Protein AF-A0A2T2RRT8-F1 (afdb_monomer)

Radius of gyration: 14.72 Å; Cα contacts (8 Å, |Δi|>4): 8; chains: 1; bounding box: 33×30×29 Å

Mean predicted aligned error: 6.76 Å

Secondary structure (DSSP, 8-state):
-GGGG-S-----HHHHHHHH-GGG-------TT------TTS---PPPPSSS----------SS-----

Sequence (69 aa):
LRHQFSLVRERNDAEIINYYGKENVETVYGKAGSGFVEDFYCFHKGTLPVYKNRLVLEVKFAMNDYGIH

Structure (mmCIF, N/CA/C/O backbone):
data_AF-A0A2T2RRT8-F1
#
_entry.id   AF-A0A2T2RRT8-F1
#
loop_
_atom_site.group_PDB
_atom_site.id
_atom_site.type_symbol
_atom_site.label_atom_id
_atom_site.label_alt_id
_atom_site.label_comp_id
_atom_site.label_asym_id
_atom_site.label_entity_id
_atom_site.label_seq_id
_atom_site.pdbx_PDB_ins_code
_atom_site.Cartn_x
_atom_site.Cartn_y
_atom_site.Cartn_z
_atom_site.occupancy
_atom_site.B_iso_or_equiv
_atom_site.auth_seq_id
_atom_site.auth_comp_id
_atom_site.auth_asym_id
_atom_site.auth_atom_id
_atom_site.pdbx_PDB_model_num
ATOM 1 N N . LEU A 1 1 ? 16.136 17.023 1.172 1.00 50.03 1 LEU A N 1
ATOM 2 C CA . LEU A 1 1 ? 16.934 16.167 0.254 1.00 50.03 1 LEU A CA 1
ATOM 3 C C . LEU A 1 1 ? 17.443 14.862 0.881 1.00 50.03 1 LEU A C 1
ATOM 5 O O . LEU A 1 1 ? 17.425 13.859 0.188 1.00 50.03 1 LEU A O 1
ATOM 9 N N . ARG A 1 2 ? 17.829 14.807 2.170 1.00 45.50 2 ARG A N 1
ATOM 10 C CA . ARG A 1 2 ? 18.340 13.571 2.819 1.00 45.50 2 ARG A CA 1
ATOM 11 C C . ARG A 1 2 ? 17.440 12.327 2.667 1.00 45.50 2 ARG A C 1
ATOM 13 O O . ARG A 1 2 ? 17.939 11.216 2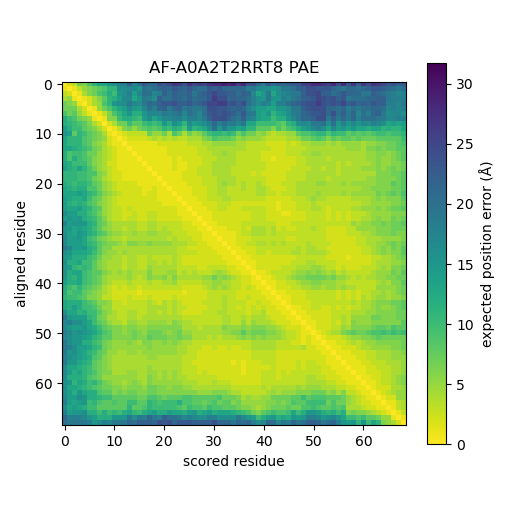.589 1.00 45.50 2 ARG A O 1
ATOM 20 N N . HIS A 1 3 ? 16.125 12.513 2.584 1.00 49.72 3 HIS A N 1
ATOM 21 C CA . HIS A 1 3 ? 15.143 11.425 2.517 1.00 49.72 3 HIS A CA 1
ATOM 22 C C . HIS A 1 3 ? 14.986 10.780 1.135 1.00 49.72 3 HIS A C 1
ATOM 24 O O . HIS A 1 3 ? 14.506 9.654 1.061 1.00 49.72 3 HIS A O 1
ATOM 30 N N . GLN A 1 4 ? 15.400 11.463 0.061 1.00 50.38 4 GLN A N 1
ATOM 31 C CA . GLN A 1 4 ? 15.351 10.905 -1.295 1.00 50.38 4 GLN A CA 1
ATOM 32 C C . GLN A 1 4 ? 16.442 9.849 -1.532 1.00 50.38 4 GLN A C 1
ATOM 34 O O . GLN A 1 4 ? 16.288 9.017 -2.420 1.00 50.38 4 GLN A O 1
ATOM 39 N N . PHE A 1 5 ? 17.493 9.843 -0.703 1.00 50.78 5 PHE A N 1
ATOM 40 C CA . PHE A 1 5 ? 18.686 9.001 -0.859 1.00 50.78 5 PHE A CA 1
ATOM 41 C C . PHE A 1 5 ? 18.849 7.935 0.243 1.00 50.78 5 PHE A C 1
ATOM 43 O O . PHE A 1 5 ? 19.924 7.361 0.384 1.00 50.78 5 PHE A O 1
ATOM 50 N N . SER A 1 6 ? 17.808 7.673 1.042 1.00 52.75 6 SER A N 1
ATOM 51 C CA . SER A 1 6 ? 17.816 6.607 2.056 1.00 52.75 6 SER A CA 1
ATOM 52 C C . SER A 1 6 ? 17.177 5.330 1.510 1.00 52.75 6 SER A C 1
ATOM 54 O O . SER A 1 6 ? 16.064 5.390 0.984 1.00 52.75 6 SER A O 1
ATOM 56 N N . LEU A 1 7 ? 17.848 4.187 1.699 1.00 53.06 7 LEU A N 1
ATOM 57 C CA . LEU A 1 7 ? 17.311 2.850 1.403 1.00 53.06 7 LEU A CA 1
ATOM 58 C C . LEU A 1 7 ? 16.145 2.479 2.334 1.00 53.06 7 LEU A C 1
ATOM 60 O O . LEU A 1 7 ? 15.231 1.774 1.924 1.00 53.06 7 LEU A O 1
ATOM 64 N N . VAL A 1 8 ? 16.136 3.006 3.564 1.00 55.91 8 VAL A N 1
ATOM 65 C CA . VAL A 1 8 ? 15.023 2.851 4.509 1.00 55.91 8 VAL A CA 1
ATOM 66 C C . VAL A 1 8 ? 14.162 4.113 4.463 1.00 55.91 8 VAL A C 1
ATOM 68 O O . VAL A 1 8 ? 14.574 5.203 4.886 1.00 55.91 8 VAL A O 1
ATOM 71 N N . ARG A 1 9 ? 12.962 3.977 3.896 1.00 64.56 9 ARG A N 1
ATOM 72 C CA . ARG A 1 9 ? 11.975 5.061 3.756 1.00 64.56 9 ARG A CA 1
ATOM 73 C C . ARG A 1 9 ? 10.914 5.065 4.852 1.00 64.56 9 ARG A C 1
ATOM 75 O O . ARG A 1 9 ? 9.990 5.866 4.776 1.00 64.56 9 ARG A O 1
ATOM 82 N N . GLU A 1 10 ? 11.067 4.237 5.881 1.00 68.19 10 GLU A N 1
ATOM 83 C CA . GLU A 1 10 ? 10.153 4.245 7.021 1.00 68.19 10 GLU A CA 1
ATOM 84 C C . GLU A 1 10 ? 10.126 5.634 7.671 1.00 68.19 10 GLU A C 1
ATOM 86 O O . GLU A 1 10 ? 11.163 6.244 7.959 1.00 68.19 10 GLU A O 1
ATOM 91 N N . ARG A 1 11 ? 8.920 6.168 7.839 1.00 78.69 11 ARG A N 1
ATOM 92 C CA . ARG A 1 11 ? 8.648 7.436 8.513 1.00 78.69 11 ARG A CA 1
ATOM 93 C C . ARG A 1 11 ? 7.537 7.213 9.513 1.00 78.69 11 ARG A C 1
ATOM 95 O O . ARG A 1 11 ? 6.671 6.363 9.313 1.00 78.69 11 ARG A O 1
ATOM 102 N N . ASN A 1 12 ? 7.574 7.989 10.585 1.00 87.81 12 ASN A N 1
ATOM 103 C CA . ASN A 1 12 ? 6.490 7.990 11.547 1.00 87.81 12 ASN A CA 1
ATOM 104 C C . ASN A 1 12 ? 5.240 8.605 10.894 1.00 87.81 12 ASN A C 1
ATOM 106 O O . ASN A 1 12 ? 5.334 9.645 10.242 1.00 87.81 12 ASN A O 1
ATOM 110 N N . ASP A 1 13 ? 4.072 7.999 11.103 1.00 89.88 13 ASP A N 1
ATOM 111 C CA . ASP A 1 13 ? 2.783 8.530 10.645 1.00 89.88 13 ASP A CA 1
ATOM 112 C C . ASP A 1 13 ? 2.590 10.006 10.995 1.00 89.88 13 ASP A C 1
ATOM 114 O O . ASP A 1 13 ? 2.108 10.774 10.170 1.00 89.88 13 ASP A O 1
ATOM 118 N N . ALA A 1 14 ? 2.979 10.414 12.206 1.00 92.69 14 ALA A N 1
ATOM 119 C CA . ALA A 1 14 ? 2.854 11.792 12.657 1.00 92.69 14 ALA A CA 1
ATOM 120 C C . ALA A 1 14 ? 3.695 12.745 11.799 1.00 92.69 14 ALA A C 1
ATOM 122 O O . ALA A 1 14 ? 3.235 13.833 11.476 1.00 92.69 14 ALA A O 1
ATOM 123 N N . GLU A 1 15 ? 4.898 12.341 11.381 1.00 91.88 15 GLU A N 1
ATOM 124 C CA . GLU A 1 15 ? 5.737 13.150 10.487 1.00 91.88 15 GLU A CA 1
ATOM 125 C C . GLU A 1 15 ? 5.101 13.286 9.102 1.00 91.88 15 GLU A C 1
ATOM 127 O O . GLU A 1 15 ? 5.061 14.386 8.553 1.00 91.88 15 GLU A O 1
ATOM 132 N N . ILE A 1 16 ? 4.568 12.185 8.560 1.00 91.38 16 ILE A N 1
ATOM 133 C CA . ILE A 1 16 ? 3.874 12.177 7.266 1.00 91.38 16 ILE A CA 1
ATOM 134 C C . ILE A 1 16 ? 2.640 13.082 7.335 1.00 91.38 16 ILE A C 1
ATOM 136 O O . ILE A 1 16 ? 2.490 13.972 6.505 1.00 91.38 16 ILE A O 1
ATOM 140 N N . ILE A 1 17 ? 1.785 12.904 8.343 1.00 94.00 17 ILE A N 1
ATOM 141 C CA . ILE A 1 17 ? 0.553 13.684 8.515 1.00 94.00 17 ILE A CA 1
ATOM 142 C C . ILE A 1 17 ? 0.868 15.167 8.731 1.00 94.00 17 ILE A C 1
ATOM 144 O O . ILE A 1 17 ? 0.201 16.016 8.147 1.00 94.00 17 ILE A O 1
ATOM 148 N N . ASN A 1 18 ? 1.893 15.495 9.522 1.00 95.12 18 ASN A N 1
ATOM 149 C CA . ASN A 1 18 ? 2.296 16.884 9.751 1.00 95.12 18 ASN A CA 1
ATOM 150 C C . ASN A 1 18 ? 2.810 17.561 8.474 1.00 95.12 18 ASN A C 1
ATOM 152 O O . ASN A 1 18 ? 2.640 18.767 8.320 1.00 95.12 18 ASN A O 1
ATOM 156 N N . TYR A 1 19 ? 3.458 16.809 7.579 1.00 93.31 19 TYR A N 1
ATOM 157 C CA . TYR A 1 19 ? 3.991 17.346 6.328 1.00 93.31 19 TYR A CA 1
ATOM 158 C C . TYR A 1 19 ? 2.937 17.433 5.217 1.00 93.31 19 TYR A C 1
ATOM 160 O O . TYR A 1 19 ? 2.848 18.455 4.542 1.00 93.31 19 TYR A O 1
ATOM 168 N N . TYR A 1 20 ? 2.159 16.368 5.013 1.00 91.69 20 TYR A N 1
ATOM 169 C CA . TYR A 1 20 ? 1.212 16.257 3.900 1.00 91.69 20 TYR A CA 1
ATOM 170 C C . TYR A 1 20 ? -0.204 16.720 4.240 1.00 91.69 20 TYR A C 1
ATOM 172 O O . TYR A 1 20 ? -0.967 16.976 3.320 1.00 91.69 20 TYR A O 1
ATOM 180 N N . GLY A 1 21 ? -0.569 16.837 5.516 1.00 95.06 21 GLY A N 1
ATOM 181 C CA . GLY A 1 21 ? -1.952 17.063 5.933 1.00 95.06 21 GLY A CA 1
ATOM 182 C C . GLY A 1 21 ? -2.740 15.756 6.020 1.00 95.06 21 GLY A C 1
ATOM 183 O O . GLY A 1 21 ? -2.570 14.832 5.222 1.00 95.06 21 GLY A O 1
ATOM 184 N N . LYS A 1 22 ? -3.611 15.653 7.027 1.00 94.94 22 LYS A N 1
ATOM 185 C CA . LYS A 1 22 ? -4.406 14.440 7.285 1.00 94.94 22 LYS A CA 1
ATOM 186 C C . LYS A 1 22 ? -5.417 14.173 6.167 1.00 94.94 22 LYS A C 1
ATOM 188 O O . LYS A 1 22 ? -5.729 13.024 5.884 1.00 94.94 22 LYS A O 1
ATOM 193 N N . GLU A 1 23 ? -5.924 15.233 5.556 1.00 96.31 23 GLU A N 1
ATOM 194 C CA . GLU A 1 23 ? -6.874 15.225 4.447 1.00 96.31 23 GLU A CA 1
ATOM 195 C C . GLU A 1 23 ? -6.305 14.636 3.155 1.00 96.31 23 GLU A C 1
ATOM 197 O O . GLU A 1 23 ? -7.076 14.215 2.305 1.00 96.31 23 GLU A O 1
ATOM 202 N N . ASN A 1 24 ? -4.976 14.569 3.029 1.00 93.75 24 ASN A N 1
ATOM 203 C CA . ASN A 1 24 ? -4.297 13.994 1.867 1.00 93.75 24 ASN A CA 1
ATOM 204 C C . ASN A 1 24 ? -3.855 12.538 2.104 1.00 93.75 24 ASN A C 1
ATOM 206 O O . ASN A 1 24 ? -3.144 11.961 1.281 1.00 93.75 24 ASN A O 1
ATOM 210 N N . VAL A 1 25 ? -4.243 11.937 3.236 1.00 93.38 25 VAL A N 1
ATOM 211 C CA . VAL A 1 25 ? -3.979 10.526 3.536 1.00 93.38 25 VAL A CA 1
ATOM 212 C C . VAL A 1 25 ? -5.172 9.689 3.097 1.00 93.38 25 VAL A C 1
ATOM 214 O O . VAL A 1 25 ? -6.217 9.677 3.745 1.00 93.38 25 VAL A O 1
ATOM 217 N N . GLU A 1 26 ? -4.980 8.936 2.020 1.00 93.69 26 GLU A N 1
ATOM 218 C CA . GLU A 1 26 ? -6.024 8.108 1.427 1.00 93.69 26 GLU A CA 1
ATOM 219 C C . GLU A 1 26 ? -5.923 6.643 1.854 1.00 93.69 26 GLU A C 1
ATOM 221 O O . GLU A 1 26 ? -4.838 6.085 2.034 1.00 93.69 26 GLU A O 1
ATOM 226 N N . THR A 1 27 ? -7.078 5.988 1.993 1.00 93.50 27 THR A N 1
ATOM 227 C CA . THR A 1 27 ? -7.146 4.542 2.241 1.00 93.50 27 THR A CA 1
ATOM 228 C C . THR A 1 27 ? -7.638 3.832 0.992 1.00 93.50 27 THR A C 1
ATOM 230 O O . THR A 1 27 ? -8.795 3.970 0.605 1.00 93.50 27 THR A O 1
ATOM 233 N N . VAL A 1 28 ? -6.771 3.021 0.386 1.00 92.56 28 VAL A N 1
ATOM 234 C CA . VAL A 1 28 ? -7.104 2.258 -0.821 1.00 92.56 28 VAL A CA 1
ATOM 235 C C . VAL A 1 28 ? -7.666 0.888 -0.442 1.00 92.56 28 VAL A C 1
ATOM 237 O O . VAL A 1 28 ? -7.032 0.105 0.267 1.00 92.56 28 VAL A O 1
ATOM 240 N N . TYR A 1 29 ? -8.869 0.581 -0.923 1.00 90.25 29 TYR A N 1
ATOM 241 C CA . TYR A 1 29 ? -9.530 -0.709 -0.735 1.00 90.25 29 TYR A CA 1
ATOM 242 C C . TYR A 1 29 ? -10.389 -1.063 -1.950 1.00 90.25 29 TYR A C 1
ATOM 244 O O . TYR A 1 29 ? -10.826 -0.205 -2.710 1.00 90.25 29 TYR A O 1
ATOM 252 N N . GLY A 1 30 ? -10.642 -2.357 -2.130 1.00 90.69 30 GLY A N 1
ATOM 253 C CA . GLY A 1 30 ? -11.429 -2.871 -3.243 1.00 90.69 30 GLY A CA 1
ATOM 254 C C . GLY A 1 30 ? -11.826 -4.327 -3.032 1.00 90.69 30 GLY A C 1
ATOM 255 O O . GLY A 1 30 ? -11.395 -4.981 -2.078 1.00 90.69 30 GLY A O 1
ATOM 256 N N . LYS A 1 31 ? -12.674 -4.841 -3.925 1.00 92.94 31 LYS A N 1
ATOM 257 C CA . LYS A 1 31 ? -13.023 -6.268 -3.952 1.00 92.94 31 LYS A CA 1
ATOM 258 C C . LYS A 1 31 ? -11.853 -7.092 -4.501 1.00 92.94 31 LYS A C 1
ATOM 260 O O . LYS A 1 31 ? -10.965 -6.558 -5.157 1.00 92.94 31 LYS A O 1
ATOM 265 N N . 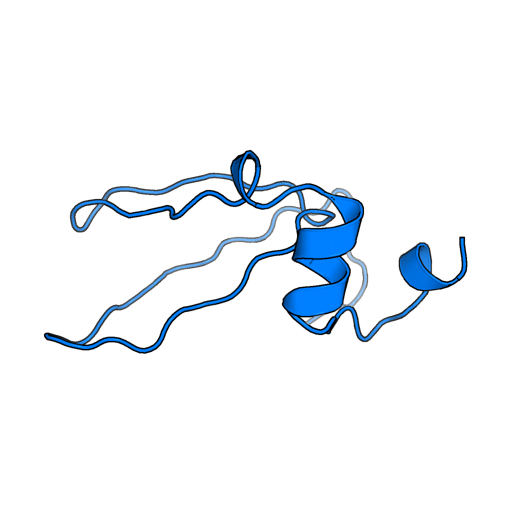ALA A 1 32 ? -11.859 -8.405 -4.268 1.00 93.19 32 ALA A N 1
ATOM 266 C CA . ALA A 1 32 ? -10.890 -9.292 -4.911 1.00 93.19 32 ALA A CA 1
ATOM 267 C C . ALA A 1 32 ? -10.955 -9.130 -6.443 1.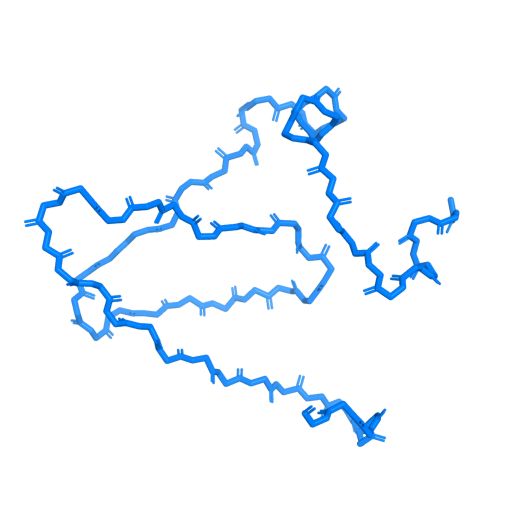00 93.19 32 ALA A C 1
ATOM 269 O O . ALA A 1 32 ? -12.047 -9.066 -7.011 1.00 93.19 32 ALA A O 1
ATOM 270 N N . GLY A 1 33 ? -9.791 -9.021 -7.086 1.00 94.75 33 GLY A N 1
ATOM 271 C CA . GLY A 1 33 ? -9.669 -8.689 -8.510 1.00 94.75 33 GLY A CA 1
ATOM 272 C C . GLY A 1 33 ? -9.602 -7.186 -8.816 1.00 94.75 33 GLY A C 1
ATOM 273 O O . GLY A 1 33 ? -9.332 -6.823 -9.956 1.00 94.75 33 GLY A O 1
ATOM 274 N N . SER A 1 34 ? -9.811 -6.307 -7.831 1.00 95.12 34 SER A N 1
ATOM 275 C CA . SER A 1 34 ? -9.443 -4.891 -7.945 1.00 95.12 34 SER A CA 1
ATOM 276 C C . SER A 1 34 ? -7.940 -4.707 -7.729 1.00 95.12 34 SER A C 1
ATOM 278 O O . SER A 1 34 ? -7.326 -5.434 -6.948 1.00 95.12 34 SER A O 1
ATOM 280 N N . GLY A 1 35 ? -7.369 -3.701 -8.386 1.00 93.75 35 GLY A N 1
ATOM 281 C CA . GLY A 1 35 ? -5.977 -3.297 -8.226 1.00 9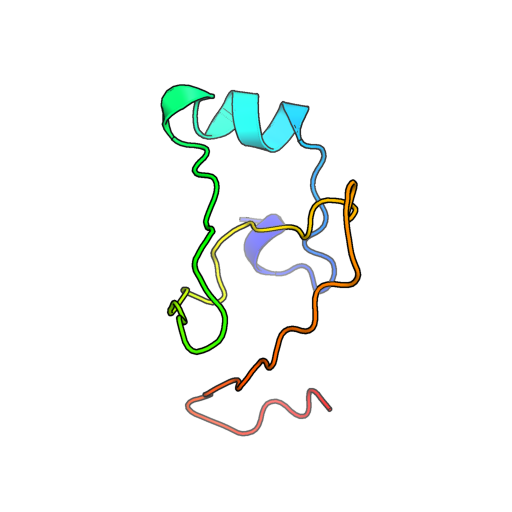3.75 35 G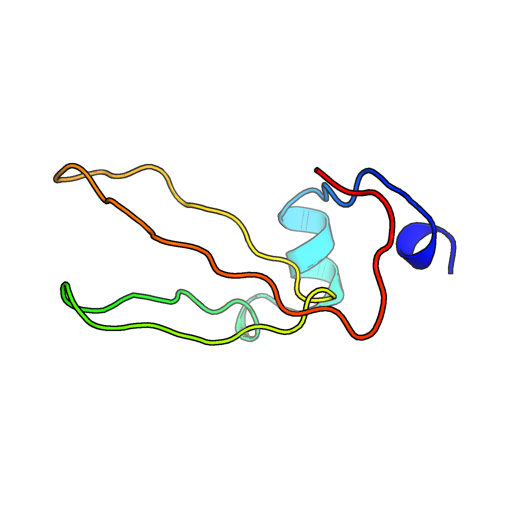LY A CA 1
ATOM 282 C C . GLY A 1 35 ? -5.837 -1.783 -8.319 1.00 93.75 35 GLY A C 1
ATOM 283 O O . GLY A 1 35 ? -6.777 -1.085 -8.702 1.00 93.75 35 GLY A O 1
ATOM 284 N N . PHE A 1 36 ? -4.663 -1.291 -7.953 1.00 93.69 36 PHE A N 1
ATOM 285 C CA . PHE A 1 36 ? -4.270 0.104 -8.086 1.00 93.69 36 PHE A CA 1
ATOM 286 C C . PHE A 1 36 ? -2.817 0.164 -8.558 1.00 93.69 36 PHE A C 1
ATOM 288 O O . PHE A 1 36 ? -2.102 -0.838 -8.513 1.00 93.69 36 PHE A O 1
ATOM 295 N N . VAL A 1 37 ? -2.408 1.333 -9.036 1.00 93.62 37 VAL A N 1
ATOM 296 C CA . VAL A 1 37 ? -1.027 1.621 -9.421 1.00 93.62 37 VAL A CA 1
ATOM 297 C C . VAL A 1 37 ? -0.561 2.784 -8.568 1.00 93.62 37 VAL A C 1
ATOM 299 O O . VAL A 1 37 ? -1.319 3.725 -8.335 1.00 93.62 37 VAL A O 1
ATOM 302 N N . GLU A 1 38 ? 0.674 2.707 -8.103 1.00 89.88 38 GLU A N 1
ATOM 303 C CA . GLU A 1 38 ? 1.305 3.746 -7.306 1.00 89.88 38 GLU A CA 1
ATOM 304 C C . GLU A 1 38 ? 2.644 4.160 -7.912 1.00 89.88 38 GLU A C 1
ATOM 306 O O . GLU A 1 38 ? 3.270 3.420 -8.673 1.00 89.88 38 GLU A O 1
ATOM 311 N N . ASP A 1 39 ? 3.074 5.367 -7.561 1.00 87.25 39 ASP A N 1
ATOM 312 C CA . ASP A 1 39 ? 4.440 5.814 -7.789 1.00 87.25 39 ASP A CA 1
ATOM 313 C C . ASP A 1 39 ? 5.342 5.251 -6.6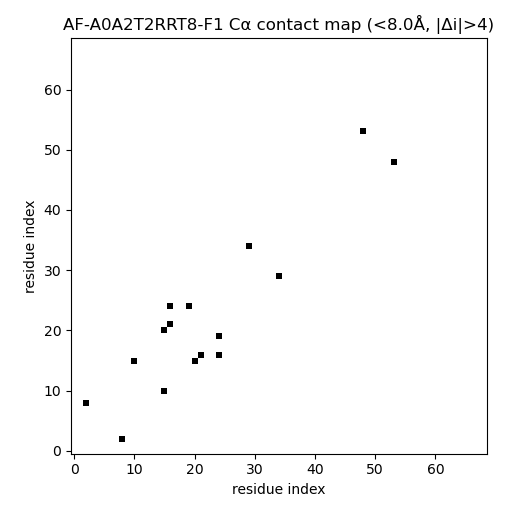78 1.00 87.25 39 ASP A C 1
ATOM 315 O O . ASP A 1 39 ? 4.969 5.279 -5.504 1.00 87.25 39 ASP A O 1
ATOM 319 N N . PHE A 1 40 ? 6.551 4.795 -7.014 1.00 79.69 40 PHE A N 1
ATOM 320 C CA . PHE A 1 40 ? 7.502 4.259 -6.033 1.00 79.69 40 PHE A CA 1
ATOM 321 C C . PHE A 1 40 ? 7.965 5.294 -4.984 1.00 79.69 40 PHE A C 1
ATOM 323 O O . PHE A 1 40 ? 8.538 4.934 -3.950 1.00 79.69 40 PHE A O 1
ATOM 330 N N . TYR A 1 41 ? 7.782 6.592 -5.243 1.00 82.00 41 TYR A N 1
ATOM 331 C CA . TYR A 1 41 ? 8.027 7.665 -4.280 1.00 82.00 41 TYR A CA 1
ATOM 332 C C . TYR A 1 41 ? 6.876 7.874 -3.292 1.00 82.00 41 TYR A C 1
ATOM 334 O O . TYR A 1 41 ? 7.053 8.620 -2.326 1.00 82.00 41 TYR A O 1
ATOM 342 N N . CYS A 1 42 ? 5.721 7.241 -3.505 1.00 85.62 42 CYS A N 1
ATOM 343 C CA . CYS A 1 42 ? 4.583 7.347 -2.605 1.00 85.62 42 CYS A CA 1
ATOM 344 C C . CYS A 1 42 ? 4.896 6.698 -1.249 1.00 85.62 42 CYS A C 1
ATOM 346 O O . CYS A 1 42 ? 5.434 5.593 -1.176 1.00 85.62 42 CYS A O 1
ATOM 348 N N . PHE A 1 43 ? 4.543 7.383 -0.159 1.00 88.88 43 PHE A N 1
ATOM 349 C CA . PHE A 1 43 ? 4.523 6.760 1.159 1.00 88.88 43 PHE A CA 1
ATOM 350 C C . PHE A 1 43 ? 3.222 5.977 1.307 1.00 88.88 43 PHE A C 1
ATOM 352 O O . PHE A 1 43 ? 2.145 6.564 1.369 1.00 88.88 43 PHE A O 1
ATOM 359 N N . HIS A 1 44 ? 3.326 4.659 1.420 1.00 89.81 44 HIS A N 1
ATOM 360 C CA . HIS A 1 44 ? 2.198 3.792 1.721 1.00 89.81 44 HIS A CA 1
ATOM 361 C C . HIS A 1 44 ? 2.574 2.803 2.826 1.00 89.81 44 HIS A C 1
ATOM 363 O O . HIS A 1 44 ? 3.747 2.565 3.119 1.00 89.81 44 HIS A O 1
ATOM 369 N N . LYS A 1 45 ? 1.558 2.197 3.439 1.00 88.81 45 LYS A N 1
ATOM 370 C CA . LYS A 1 45 ? 1.741 1.069 4.352 1.00 88.81 45 LYS A CA 1
ATOM 371 C C . LYS A 1 45 ? 0.528 0.153 4.348 1.00 88.81 45 LYS A C 1
ATOM 373 O O . LYS A 1 45 ? -0.608 0.599 4.196 1.00 88.81 45 LYS A O 1
ATOM 378 N N . GLY A 1 46 ? 0.764 -1.133 4.584 1.00 88.88 46 GLY A N 1
ATOM 379 C CA . GLY A 1 46 ? -0.306 -2.091 4.835 1.00 88.88 46 GLY A CA 1
ATOM 380 C C . GLY A 1 46 ? -0.901 -1.909 6.233 1.00 88.88 46 GLY A C 1
ATOM 381 O O . GLY A 1 46 ? -0.180 -1.856 7.224 1.00 88.88 46 GLY A O 1
ATOM 382 N N . THR A 1 47 ? -2.228 -1.856 6.331 1.00 90.38 47 THR A N 1
ATOM 383 C CA . THR A 1 47 ? -2.946 -1.946 7.614 1.00 90.38 47 THR A CA 1
ATOM 384 C C . THR A 1 47 ? -3.162 -3.402 8.017 1.00 90.38 47 THR A C 1
ATOM 386 O O . THR A 1 47 ? -3.313 -4.264 7.148 1.00 90.38 47 THR A O 1
ATOM 389 N N . LEU A 1 48 ? -3.200 -3.700 9.319 1.00 90.00 48 LEU A N 1
ATOM 390 C CA . LEU A 1 48 ? -3.468 -5.061 9.792 1.00 90.00 48 LEU A CA 1
ATOM 391 C C . LEU A 1 48 ? -4.877 -5.521 9.362 1.00 90.00 48 LEU A C 1
ATOM 393 O O . LEU A 1 48 ? -5.834 -4.751 9.486 1.00 90.00 48 LEU A O 1
ATOM 397 N N . PRO A 1 49 ? -5.035 -6.755 8.851 1.00 90.19 49 PRO A N 1
ATOM 398 C CA . PRO A 1 49 ? -6.350 -7.294 8.533 1.00 90.19 49 PRO A CA 1
ATOM 399 C C . PRO A 1 49 ? -7.150 -7.534 9.820 1.00 90.19 49 PRO A C 1
ATOM 401 O O . PRO A 1 49 ? -6.673 -8.200 10.733 1.00 90.19 49 PRO A O 1
ATOM 404 N N . VAL A 1 50 ? -8.378 -7.011 9.880 1.00 91.81 50 VAL A N 1
ATOM 405 C CA . VAL A 1 50 ? -9.239 -7.118 11.077 1.00 91.81 50 VAL A CA 1
ATOM 406 C C . VAL A 1 50 ? -10.232 -8.283 10.983 1.00 91.81 50 VAL A C 1
ATOM 408 O O . VAL A 1 50 ? -10.488 -8.951 11.976 1.00 91.81 50 VAL A O 1
ATOM 411 N N . TYR A 1 51 ? -10.788 -8.547 9.794 1.00 90.88 51 TYR A N 1
ATOM 412 C CA . TYR A 1 51 ? -11.934 -9.462 9.641 1.00 90.88 51 TYR A CA 1
ATOM 413 C C . TYR A 1 51 ? -11.616 -10.779 8.930 1.00 90.88 51 TYR A C 1
ATOM 415 O O . TYR A 1 51 ? -12.260 -11.793 9.181 1.00 90.88 51 TYR A O 1
ATOM 423 N N . LYS A 1 52 ? -10.678 -10.760 7.980 1.00 90.75 52 LYS A N 1
ATOM 424 C CA . LYS A 1 52 ? -10.312 -11.922 7.163 1.00 90.75 52 LYS A CA 1
ATOM 425 C C . LYS A 1 52 ? -8.928 -11.742 6.565 1.00 90.75 52 LYS A C 1
ATOM 427 O O . LYS A 1 52 ? -8.457 -10.614 6.415 1.00 90.75 52 LYS A O 1
ATOM 432 N N . ASN A 1 53 ? -8.328 -12.853 6.154 1.00 92.31 53 ASN A N 1
ATOM 433 C CA . ASN A 1 53 ? -7.068 -12.843 5.423 1.00 92.31 53 ASN A CA 1
ATOM 434 C C . ASN A 1 53 ? -7.188 -11.994 4.149 1.00 92.31 53 ASN A C 1
ATOM 436 O O . ASN A 1 53 ? -8.189 -12.059 3.428 1.00 92.31 53 ASN A O 1
ATOM 440 N N . ARG A 1 54 ? -6.150 -11.198 3.882 1.00 92.31 54 ARG A N 1
ATOM 441 C CA . ARG A 1 54 ? -6.046 -10.316 2.718 1.00 92.31 54 ARG A CA 1
ATOM 442 C C . ARG A 1 54 ? -4.769 -10.659 1.961 1.00 92.31 54 ARG A C 1
ATOM 444 O O . ARG A 1 54 ? -3.682 -10.394 2.462 1.00 92.31 54 ARG A O 1
ATOM 451 N N . LEU A 1 55 ? -4.917 -11.237 0.772 1.00 91.75 55 LEU A N 1
ATOM 452 C CA . LEU A 1 55 ? -3.810 -11.483 -0.152 1.00 91.75 55 LEU A CA 1
ATOM 453 C C . LEU A 1 55 ? -3.671 -10.296 -1.110 1.00 91.75 55 LEU A C 1
ATOM 455 O O . LEU A 1 55 ? -4.676 -9.806 -1.627 1.00 91.75 55 LEU A O 1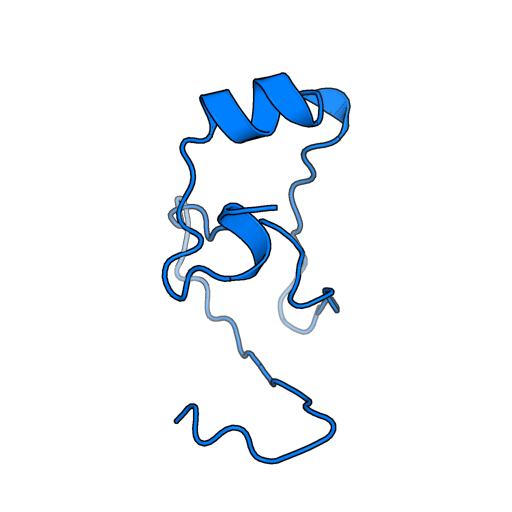
ATOM 459 N N . VAL A 1 56 ? -2.437 -9.853 -1.340 1.00 91.81 56 VAL A N 1
ATOM 460 C CA . VAL A 1 56 ? -2.084 -8.795 -2.294 1.00 91.81 56 VAL A CA 1
ATOM 461 C C . VAL A 1 56 ? -0.991 -9.342 -3.206 1.00 91.81 56 VAL A C 1
ATOM 463 O O . VAL A 1 56 ? -0.045 -9.957 -2.718 1.00 91.81 56 VAL A O 1
ATOM 466 N N . LEU A 1 57 ? -1.143 -9.139 -4.514 1.00 93.88 57 LEU A N 1
ATOM 46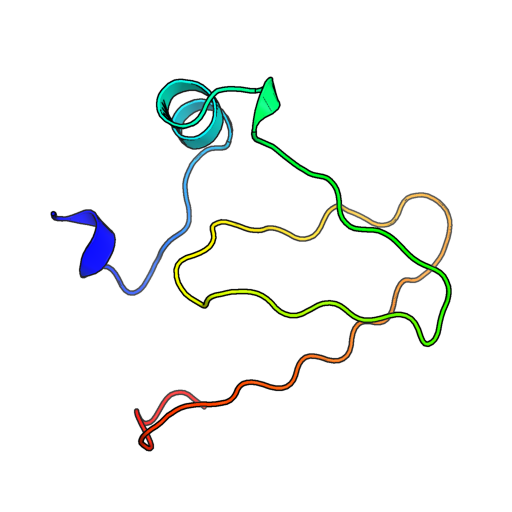7 C CA . LEU A 1 57 ? -0.097 -9.388 -5.501 1.00 93.88 57 LEU A CA 1
ATOM 468 C C . LEU A 1 57 ? 0.495 -8.041 -5.908 1.00 93.88 57 LEU A C 1
ATOM 470 O O . LEU A 1 57 ? -0.245 -7.149 -6.316 1.00 93.88 57 LEU A O 1
ATOM 474 N N . GLU A 1 58 ? 1.813 -7.921 -5.818 1.00 92.38 58 GLU A N 1
ATOM 475 C CA . GLU A 1 58 ? 2.550 -6.738 -6.242 1.00 92.38 58 GLU A CA 1
ATOM 476 C C . GLU A 1 58 ? 3.413 -7.081 -7.460 1.00 92.38 58 GLU A C 1
ATOM 478 O O . GLU A 1 58 ? 4.101 -8.103 -7.476 1.00 92.38 58 GLU A O 1
ATOM 483 N N . VAL A 1 59 ? 3.375 -6.22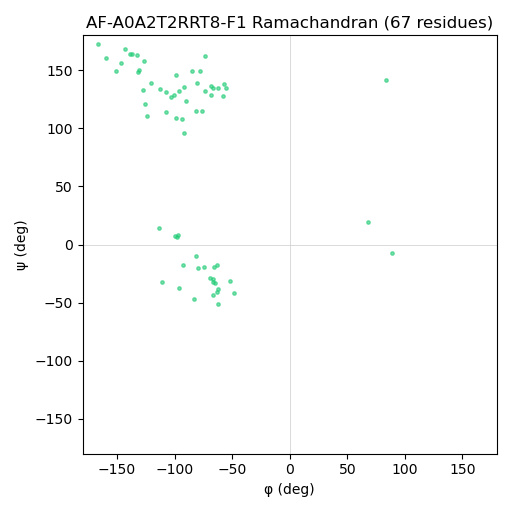2 -8.479 1.00 91.75 59 VAL A N 1
ATOM 484 C CA . VAL A 1 59 ? 4.251 -6.299 -9.651 1.00 91.75 59 VAL A CA 1
ATOM 485 C C . VAL A 1 59 ? 4.951 -4.956 -9.793 1.00 91.75 59 VAL A C 1
ATOM 487 O O . VAL A 1 59 ? 4.293 -3.928 -9.943 1.00 91.75 59 VAL A O 1
ATOM 490 N N . LYS A 1 60 ? 6.284 -4.967 -9.746 1.00 88.44 60 LYS A N 1
ATOM 491 C CA . LYS A 1 60 ? 7.112 -3.763 -9.855 1.00 88.44 60 LYS A CA 1
ATOM 492 C C . LYS A 1 60 ? 7.668 -3.639 -11.265 1.00 88.44 60 LYS A C 1
ATOM 494 O O . LYS A 1 60 ? 8.278 -4.574 -11.776 1.00 88.44 60 LYS A O 1
ATOM 499 N N . PHE A 1 61 ? 7.485 -2.468 -11.863 1.00 88.50 61 PHE A N 1
ATOM 500 C CA . PHE A 1 61 ? 8.072 -2.117 -13.152 1.00 88.50 61 PHE A CA 1
ATOM 501 C C . PHE A 1 61 ? 9.195 -1.107 -12.927 1.00 88.50 61 PHE A C 1
ATOM 503 O O . PHE A 1 61 ? 9.010 -0.114 -12.225 1.00 88.50 61 PHE A O 1
ATOM 510 N N . ALA A 1 62 ? 10.355 -1.353 -13.529 1.00 87.25 62 ALA A N 1
ATOM 511 C CA . ALA A 1 62 ? 11.508 -0.465 -13.468 1.00 87.25 62 ALA A CA 1
ATOM 512 C C . ALA A 1 62 ? 12.073 -0.250 -14.876 1.00 87.25 62 ALA A C 1
ATOM 514 O O . ALA A 1 62 ? 11.994 -1.136 -15.724 1.00 87.25 62 ALA A O 1
ATOM 515 N N . MET A 1 63 ? 12.644 0.932 -15.127 1.00 89.06 63 MET A N 1
ATOM 516 C CA . MET A 1 63 ? 13.273 1.235 -16.421 1.00 89.06 63 MET A CA 1
ATOM 517 C C . MET A 1 63 ? 14.565 0.445 -16.644 1.00 89.06 63 MET A C 1
ATOM 519 O O . MET A 1 63 ? 14.935 0.183 -17.782 1.00 89.06 63 MET A O 1
ATOM 523 N N . ASN A 1 64 ? 15.255 0.093 -15.558 1.00 89.12 64 ASN A N 1
ATOM 524 C CA . ASN A 1 64 ? 16.501 -0.657 -15.571 1.00 89.12 64 ASN A CA 1
ATOM 525 C C . ASN A 1 64 ? 16.464 -1.714 -14.469 1.00 89.12 64 ASN A C 1
ATOM 527 O O . ASN A 1 64 ? 15.673 -1.617 -13.527 1.00 89.12 64 ASN A O 1
ATOM 531 N N . ASP A 1 65 ? 17.366 -2.682 -14.566 1.00 86.25 65 ASP A N 1
ATOM 532 C CA . ASP A 1 65 ? 17.677 -3.564 -13.452 1.00 86.25 65 ASP A CA 1
ATOM 533 C C . ASP A 1 65 ? 18.550 -2.809 -12.439 1.00 86.25 65 ASP A C 1
ATOM 535 O O . ASP A 1 65 ? 19.666 -2.387 -12.746 1.00 86.25 65 ASP A O 1
ATOM 539 N N . TYR A 1 66 ? 18.009 -2.599 -11.240 1.00 81.88 66 TYR A N 1
ATOM 540 C CA . TYR A 1 66 ? 18.706 -1.942 -10.133 1.00 81.88 66 TYR A CA 1
ATOM 541 C C . TYR A 1 66 ? 19.269 -2.948 -9.114 1.00 81.88 66 TYR A C 1
ATOM 543 O O . TYR A 1 66 ? 19.738 -2.530 -8.056 1.00 81.88 66 TYR A O 1
ATOM 551 N N . GLY A 1 67 ? 19.216 -4.257 -9.397 1.00 79.56 67 GLY A N 1
ATOM 552 C CA . GLY A 1 67 ? 19.728 -5.312 -8.515 1.00 79.56 67 GLY A CA 1
ATOM 553 C C . GLY A 1 67 ? 18.944 -5.474 -7.210 1.00 79.56 67 GLY A C 1
ATOM 554 O O . GLY A 1 67 ? 19.466 -6.007 -6.233 1.00 79.56 67 GLY A O 1
ATOM 555 N N . ILE A 1 68 ? 17.707 -4.971 -7.168 1.00 66.00 68 ILE A N 1
ATOM 556 C CA . ILE A 1 68 ? 16.812 -5.115 -6.019 1.00 66.00 68 ILE A CA 1
ATOM 557 C C . ILE A 1 68 ? 15.988 -6.382 -6.257 1.00 66.00 68 ILE A C 1
ATOM 559 O O . ILE A 1 68 ? 15.006 -6.351 -7.001 1.00 66.00 68 ILE A O 1
ATOM 563 N N . HIS A 1 69 ? 16.440 -7.492 -5.673 1.00 57.31 69 HIS A N 1
ATOM 564 C CA . HIS A 1 69 ? 15.723 -8.768 -5.614 1.00 57.31 69 HIS A CA 1
ATOM 565 C C . HIS A 1 69 ? 15.081 -8.938 -4.237 1.00 57.31 69 HIS A C 1
ATOM 567 O O . HIS A 1 69 ? 15.777 -8.653 -3.235 1.00 57.31 69 HIS A O 1
#

Solvent-accessible surface area (backbone atoms only — not comparable to full-atom values): 5368 Å² total; per-residue (Å²): 117,77,74,81,76,44,93,73,74,85,72,58,67,68,61,51,35,73,72,64,38,67,91,68,64,81,85,90,82,74,60,94,91,62,86,85,86,80,62,93,83,59,91,78,79,88,75,83,75,88,88,57,92,79,88,83,90,86,84,88,84,68,99,63,91,82,83,83,126

pLDDT: mean 84.39, std 14.1, range [45.5, 96.31]

Foldseek 3Di:
DVQVPDPDNDDDPVVVCVVPNPVPDDDDDDDPVDDDDDDPPDDDDDDDDDPDDDDDDDDDDDPDDPVDD